Protein AF-A0A7J2TXX5-F1 (afdb_monomer)

Radius of gyration: 25.48 Å; Cα contacts (8 Å, |Δi|>4): 72; chains: 1; bounding box: 64×21×65 Å

Sequence (99 aa):
MKGDINPIIFAILAVGIVVVVIFLLSGNIGRFTTRMSIEECKQKMQTSCSSFRTTGNPVVFRDIPQTCAEDLEVSSLFKACIEGKAQQCENLCESIEIR

Mean predicted aligned error: 14.56 Å

pLDDT: mean 75.8, std 13.72, range [42.28, 90.94]

Secondary structure (DSSP, 8-state):
------HHHHHHHHHHHHHHHHHHHHHTTS-------HHHHHHHHHHHHHHHHHH--GGGGTTS-HHHHHHTT-HHHHHHHHHS-HHHHHHHHHHHHH-

Solvent-accessible surface area (backbone atoms only — not comparable to full-atom values): 5745 Å² total; per-residue (Å²): 136,84,78,80,74,52,67,67,59,55,51,53,52,52,51,52,50,52,51,51,50,51,49,52,58,56,55,68,67,62,72,81,67,71,74,71,45,73,64,56,37,50,51,53,50,51,53,27,39,54,49,24,73,75,65,67,43,50,68,54,53,66,83,53,60,66,68,48,28,50,78,68,74,39,38,69,40,48,50,38,20,68,74,57,51,59,69,34,41,51,55,38,39,54,61,60,73,77,105

Structure (mmCIF, N/CA/C/O backbone):
data_AF-A0A7J2TXX5-F1
#
_entry.id   AF-A0A7J2TXX5-F1
#
loop_
_atom_site.group_PDB
_atom_site.id
_atom_site.type_symbol
_atom_site.label_atom_id
_atom_site.label_alt_id
_atom_site.label_comp_id
_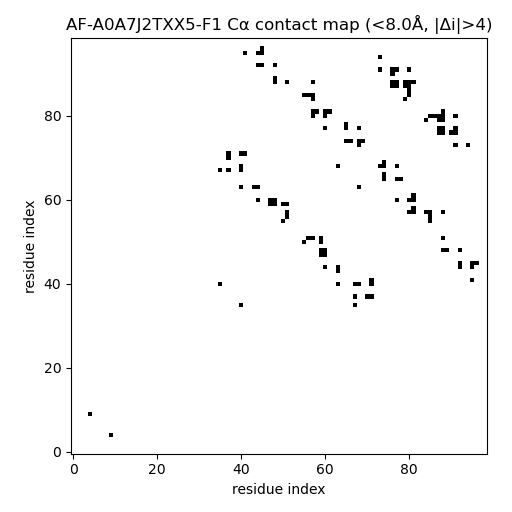atom_site.label_asym_id
_atom_site.label_entity_id
_atom_site.label_seq_id
_atom_site.pdbx_PDB_ins_code
_atom_site.Cartn_x
_atom_site.Cartn_y
_atom_site.Cartn_z
_atom_site.occupancy
_atom_site.B_iso_or_equiv
_atom_site.auth_seq_id
_atom_site.auth_comp_id
_atom_site.auth_asym_id
_atom_site.auth_atom_id
_atom_site.pdbx_PDB_model_num
ATOM 1 N N . MET A 1 1 ? 47.125 -7.659 -49.810 1.00 44.88 1 MET A N 1
ATOM 2 C CA . MET A 1 1 ? 45.685 -7.981 -49.758 1.00 44.88 1 MET A CA 1
ATOM 3 C C . MET A 1 1 ? 44.938 -6.700 -49.419 1.00 44.88 1 MET A C 1
ATOM 5 O O . MET A 1 1 ? 44.934 -6.301 -48.263 1.00 44.88 1 MET A O 1
ATOM 9 N N . LYS A 1 2 ? 44.428 -5.980 -50.426 1.00 50.38 2 LYS A N 1
ATOM 10 C CA . LYS A 1 2 ? 43.517 -4.849 -50.206 1.00 50.38 2 LYS A CA 1
ATOM 11 C C . LYS A 1 2 ? 42.139 -5.472 -50.036 1.00 50.38 2 LYS A C 1
ATOM 13 O O . LYS A 1 2 ? 41.601 -6.015 -50.989 1.00 50.38 2 LYS A O 1
ATOM 18 N N . GLY A 1 3 ? 41.669 -5.546 -48.796 1.00 54.84 3 GLY A N 1
ATOM 19 C CA . GLY A 1 3 ? 40.303 -5.961 -48.521 1.00 54.84 3 GLY A CA 1
ATOM 20 C C . GLY A 1 3 ? 39.387 -4.862 -49.029 1.00 54.84 3 GLY A C 1
ATOM 21 O O . GLY A 1 3 ? 39.277 -3.824 -48.381 1.00 54.84 3 GLY A O 1
ATOM 22 N N . ASP A 1 4 ? 38.786 -5.068 -50.197 1.00 58.47 4 ASP A N 1
ATOM 23 C CA . ASP A 1 4 ? 37.700 -4.235 -50.700 1.00 58.47 4 ASP A CA 1
ATOM 24 C C . ASP A 1 4 ? 36.479 -4.468 -49.803 1.00 58.47 4 ASP A C 1
ATOM 26 O O . ASP A 1 4 ? 35.589 -5.270 -50.092 1.00 58.47 4 ASP A O 1
ATOM 30 N N . ILE A 1 5 ? 36.476 -3.810 -48.642 1.00 58.59 5 ILE A N 1
ATOM 31 C CA . ILE A 1 5 ? 35.310 -3.745 -47.768 1.00 58.59 5 ILE A CA 1
ATOM 32 C C . ILE A 1 5 ? 34.293 -2.894 -48.518 1.00 58.59 5 ILE A C 1
ATOM 34 O O . ILE A 1 5 ? 34.346 -1.666 -48.515 1.00 58.59 5 ILE A O 1
ATOM 38 N N . ASN A 1 6 ? 33.408 -3.587 -49.229 1.00 60.72 6 ASN A N 1
ATOM 39 C CA . ASN A 1 6 ? 32.348 -2.999 -50.023 1.00 60.72 6 ASN A CA 1
ATOM 40 C C . ASN A 1 6 ? 31.551 -2.022 -49.128 1.00 60.72 6 ASN A C 1
ATOM 42 O O . ASN A 1 6 ? 31.084 -2.445 -48.065 1.00 60.72 6 ASN A O 1
ATOM 46 N N . PRO A 1 7 ? 31.398 -0.734 -49.495 1.00 63.00 7 PRO A N 1
ATOM 47 C CA . PRO A 1 7 ? 30.780 0.293 -48.642 1.00 63.00 7 PRO A CA 1
ATOM 48 C C . PRO A 1 7 ? 29.369 -0.078 -48.161 1.00 63.00 7 PRO A C 1
ATOM 50 O O . PRO A 1 7 ? 28.925 0.365 -47.104 1.00 63.00 7 PRO A O 1
ATOM 53 N N . ILE A 1 8 ? 28.694 -0.961 -48.899 1.00 65.12 8 ILE A N 1
ATOM 54 C CA . ILE A 1 8 ? 27.399 -1.549 -48.548 1.00 65.12 8 ILE A CA 1
ATOM 55 C C . ILE A 1 8 ? 27.478 -2.340 -47.230 1.00 65.12 8 ILE A C 1
ATOM 57 O O . ILE A 1 8 ? 26.592 -2.228 -46.388 1.00 65.12 8 ILE A O 1
ATOM 61 N N . ILE A 1 9 ? 28.553 -3.101 -47.012 1.00 65.25 9 ILE A N 1
ATOM 62 C CA . ILE A 1 9 ? 28.751 -3.908 -45.797 1.00 65.25 9 ILE A CA 1
ATOM 63 C C . ILE A 1 9 ? 28.934 -2.993 -44.584 1.00 65.25 9 ILE A C 1
ATOM 65 O O . ILE A 1 9 ? 28.373 -3.255 -43.521 1.00 65.25 9 ILE A O 1
ATOM 69 N N . PHE A 1 10 ? 29.661 -1.886 -44.755 1.00 66.06 10 PHE A N 1
ATOM 70 C CA . PHE A 1 10 ? 29.847 -0.893 -43.700 1.00 66.06 10 PHE A CA 1
ATOM 71 C C . PHE A 1 10 ? 28.528 -0.200 -43.335 1.00 66.06 10 PHE A C 1
ATOM 73 O O . PHE A 1 10 ? 28.235 -0.017 -42.155 1.00 66.06 10 PHE A O 1
ATOM 80 N N . ALA A 1 11 ? 27.695 0.115 -44.332 1.00 66.19 11 ALA A N 1
ATOM 81 C CA . ALA A 1 11 ? 26.372 0.689 -44.107 1.00 66.19 11 ALA A CA 1
ATOM 82 C C . ALA A 1 11 ? 25.447 -0.271 -43.336 1.00 66.19 11 ALA A C 1
ATOM 84 O O . AL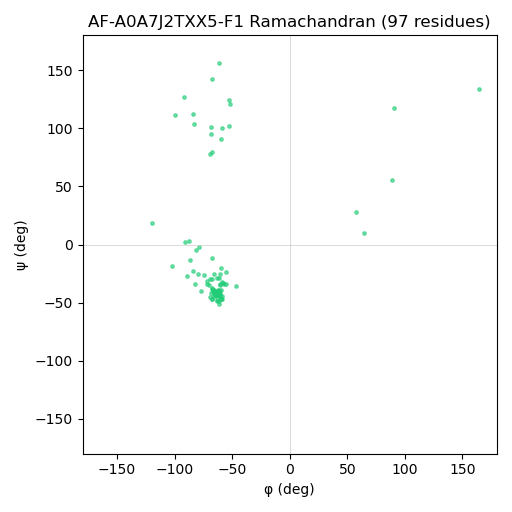A A 1 11 ? 24.782 0.151 -42.393 1.00 66.19 11 ALA A O 1
ATOM 85 N N . ILE A 1 12 ? 25.450 -1.566 -43.672 1.00 73.62 12 ILE A N 1
ATOM 86 C CA . ILE A 1 12 ? 24.648 -2.580 -42.965 1.00 73.62 12 ILE A CA 1
ATOM 87 C C . ILE A 1 12 ? 25.110 -2.726 -41.507 1.00 73.62 12 ILE A C 1
ATOM 89 O O . ILE A 1 12 ? 24.281 -2.757 -40.597 1.00 73.62 12 ILE A O 1
ATOM 93 N N . LEU A 1 13 ? 26.425 -2.758 -41.269 1.00 72.94 13 LEU A N 1
ATOM 94 C CA . LEU A 1 13 ? 27.003 -2.805 -39.921 1.00 72.94 13 LEU A CA 1
ATOM 95 C C . LEU A 1 13 ? 26.633 -1.568 -39.094 1.00 72.94 13 LEU A C 1
ATOM 97 O O . LEU A 1 13 ? 26.223 -1.703 -37.942 1.00 72.94 13 LEU A O 1
ATOM 101 N N . ALA A 1 14 ? 26.719 -0.376 -39.686 1.00 72.38 14 ALA A N 1
ATOM 102 C CA . ALA A 1 14 ? 26.357 0.872 -39.020 1.00 72.38 14 ALA A CA 1
ATOM 103 C C . ALA A 1 14 ? 24.869 0.908 -38.639 1.00 72.38 14 ALA A C 1
ATOM 105 O O . ALA A 1 14 ? 24.535 1.266 -37.510 1.00 72.38 14 ALA A O 1
ATOM 106 N N . VAL A 1 15 ? 23.976 0.471 -39.535 1.00 74.12 15 VAL A N 1
ATOM 107 C CA . VAL A 1 15 ? 22.535 0.373 -39.245 1.00 74.12 15 VAL A CA 1
ATOM 108 C C . VAL A 1 15 ? 22.271 -0.628 -38.117 1.00 74.12 15 VAL A C 1
ATOM 110 O O . VAL A 1 15 ? 21.509 -0.321 -37.203 1.00 74.12 15 VAL A O 1
ATOM 113 N N . GLY A 1 16 ? 22.945 -1.783 -38.118 1.00 71.00 16 GLY A N 1
ATOM 114 C CA . GLY A 1 16 ? 22.836 -2.769 -37.039 1.00 71.00 16 GLY A CA 1
ATOM 115 C C . GLY A 1 16 ? 23.236 -2.206 -35.671 1.00 71.00 16 GLY A C 1
ATOM 116 O O . GLY A 1 16 ? 22.512 -2.390 -34.693 1.00 71.00 16 GLY A O 1
ATOM 117 N N . ILE A 1 17 ? 24.342 -1.457 -35.604 1.00 75.19 17 ILE A N 1
ATOM 118 C CA . ILE A 1 17 ? 24.804 -0.811 -34.364 1.00 75.19 17 ILE A CA 1
ATOM 119 C C . ILE A 1 17 ? 23.790 0.234 -33.884 1.00 75.19 17 ILE A C 1
ATOM 121 O O . ILE A 1 17 ? 23.456 0.255 -32.702 1.00 75.19 17 ILE A O 1
ATOM 125 N N . VAL A 1 18 ? 23.256 1.064 -34.785 1.00 73.50 18 VAL A N 1
ATOM 126 C CA . VAL A 1 18 ? 22.254 2.085 -34.433 1.00 73.50 18 VAL A CA 1
ATOM 127 C C . VAL A 1 18 ? 20.984 1.443 -33.871 1.00 73.50 18 VAL A C 1
ATOM 129 O O . VAL A 1 18 ? 20.476 1.903 -32.850 1.00 73.50 18 VAL A O 1
ATOM 132 N N . VAL A 1 19 ? 20.503 0.349 -34.468 1.00 73.06 19 VAL A N 1
ATOM 133 C CA . VAL A 1 19 ? 19.329 -0.380 -33.963 1.00 73.06 19 VAL A CA 1
ATOM 134 C C . VAL A 1 19 ? 19.589 -0.948 -32.567 1.00 73.06 19 VAL A C 1
ATOM 136 O O . VAL A 1 19 ? 18.743 -0.790 -31.692 1.00 73.06 19 VAL A O 1
ATOM 139 N N . VAL A 1 20 ? 20.763 -1.540 -32.316 1.00 70.44 20 VAL A N 1
ATOM 140 C CA . VAL A 1 20 ? 21.132 -2.064 -30.986 1.00 70.44 20 VAL A CA 1
ATOM 141 C C . VAL A 1 20 ? 21.240 -0.945 -29.950 1.00 70.44 20 VAL A C 1
ATOM 143 O O . VAL A 1 20 ? 20.751 -1.106 -28.835 1.00 70.44 20 VAL A O 1
ATOM 146 N N . VAL A 1 21 ? 21.819 0.205 -30.304 1.00 69.50 21 VAL A N 1
ATOM 147 C CA . VAL A 1 21 ? 21.916 1.368 -29.406 1.00 69.50 21 VAL A CA 1
ATOM 148 C C . VAL A 1 21 ? 20.533 1.935 -29.087 1.00 69.50 21 VAL A C 1
ATOM 150 O O . VAL A 1 21 ? 20.253 2.208 -27.924 1.00 69.50 21 VAL A O 1
ATOM 153 N N . ILE A 1 22 ? 19.636 2.051 -30.072 1.00 69.81 22 ILE A N 1
ATOM 154 C CA . ILE A 1 22 ? 18.245 2.466 -29.836 1.00 69.81 22 ILE A CA 1
ATOM 155 C C . ILE A 1 22 ? 17.527 1.443 -28.954 1.00 69.81 22 ILE A C 1
ATOM 157 O O . ILE A 1 22 ? 16.814 1.840 -28.037 1.00 69.81 22 ILE A O 1
ATOM 161 N N . PHE A 1 23 ? 17.733 0.141 -29.167 1.00 64.56 23 PHE A N 1
ATOM 162 C CA . PHE A 1 23 ? 17.120 -0.904 -28.345 1.00 64.56 23 PHE A CA 1
ATOM 163 C C . PHE A 1 23 ? 17.659 -0.900 -26.906 1.00 64.56 23 PHE A C 1
ATOM 165 O O . PHE A 1 23 ? 16.885 -1.068 -25.969 1.00 64.56 23 PHE A O 1
ATOM 172 N N . LEU A 1 24 ? 18.956 -0.637 -26.706 1.00 60.88 24 LEU A N 1
ATOM 173 C CA . LEU A 1 24 ? 19.572 -0.474 -25.384 1.00 60.88 24 LEU A CA 1
ATOM 174 C C . LEU A 1 24 ? 19.093 0.803 -24.682 1.00 60.88 24 LEU A C 1
ATOM 176 O O . LEU A 1 24 ? 18.768 0.756 -23.499 1.00 60.88 24 LEU A O 1
ATOM 180 N N . LEU A 1 25 ? 18.982 1.925 -25.400 1.00 58.75 25 LEU A N 1
ATOM 181 C CA . LEU A 1 25 ? 18.430 3.173 -24.862 1.00 58.75 25 LEU A CA 1
ATOM 182 C C . LEU A 1 25 ? 16.937 3.032 -24.531 1.00 58.75 25 LEU A C 1
ATOM 184 O O . LEU A 1 25 ? 16.502 3.509 -23.490 1.00 58.75 25 LEU A O 1
ATOM 188 N N . SER A 1 26 ? 16.169 2.320 -25.359 1.00 57.62 26 SER A N 1
ATOM 189 C CA . SER A 1 26 ? 14.744 2.040 -25.124 1.00 57.62 26 SER A CA 1
ATOM 190 C C . SER A 1 26 ? 14.537 1.022 -23.998 1.00 57.62 26 SER A C 1
ATOM 192 O O . SER A 1 26 ? 13.595 1.143 -23.220 1.00 57.62 26 SER A O 1
ATOM 194 N N . GLY A 1 27 ? 15.442 0.047 -23.860 1.00 48.91 27 GLY A N 1
ATOM 195 C CA . GLY A 1 27 ? 15.462 -0.917 -22.759 1.00 48.91 27 GLY A CA 1
ATOM 196 C C . GLY A 1 27 ? 15.799 -0.274 -21.412 1.00 48.91 27 GLY A C 1
ATOM 197 O O . GLY A 1 27 ? 15.279 -0.709 -20.388 1.00 48.91 27 GLY A O 1
ATOM 198 N N . ASN A 1 28 ? 16.580 0.813 -21.412 1.00 51.09 28 ASN A N 1
ATOM 199 C CA . ASN A 1 28 ? 16.878 1.608 -20.216 1.00 51.09 28 ASN A CA 1
ATOM 200 C C . ASN A 1 28 ? 15.782 2.626 -19.846 1.00 51.09 28 ASN A C 1
ATOM 202 O O . ASN A 1 28 ? 15.868 3.257 -18.796 1.00 51.09 28 ASN A O 1
ATOM 206 N N . ILE A 1 29 ? 14.733 2.765 -20.664 1.00 51.69 29 ILE A N 1
ATOM 207 C CA . ILE A 1 29 ? 13.484 3.460 -20.290 1.00 51.69 29 ILE A CA 1
ATOM 208 C C . ILE A 1 29 ? 12.512 2.466 -19.607 1.00 51.69 29 ILE A C 1
ATOM 210 O O . ILE A 1 29 ? 11.404 2.808 -19.203 1.00 51.69 29 ILE A O 1
ATOM 214 N N . GLY A 1 30 ? 12.931 1.213 -19.404 1.00 45.31 30 GLY A N 1
ATOM 215 C CA . GLY A 1 30 ? 12.248 0.256 -18.548 1.00 45.31 30 GLY A CA 1
ATOM 216 C C . GLY A 1 30 ? 12.651 0.439 -17.086 1.00 45.31 30 GLY A C 1
ATOM 217 O O . GLY A 1 30 ? 13.759 0.078 -16.706 1.00 45.31 30 GLY A O 1
ATOM 218 N N . ARG A 1 31 ? 11.695 0.885 -16.261 1.00 45.81 31 ARG A N 1
ATOM 219 C CA . ARG A 1 31 ? 11.745 0.992 -14.786 1.00 45.81 31 ARG A CA 1
ATOM 220 C C . ARG A 1 31 ? 12.301 2.299 -14.216 1.00 45.81 31 ARG A C 1
ATOM 222 O O . ARG A 1 31 ? 13.039 2.287 -13.237 1.00 45.81 31 ARG A O 1
ATOM 229 N N . PHE A 1 32 ? 11.718 3.423 -14.619 1.00 42.28 32 PHE A N 1
ATOM 230 C CA . PHE A 1 32 ? 11.195 4.279 -13.552 1.00 42.28 32 PHE A CA 1
ATOM 231 C C . PHE A 1 32 ? 9.995 3.547 -12.936 1.00 42.28 32 PHE A C 1
ATOM 233 O O . PHE A 1 32 ? 8.837 3.840 -13.209 1.00 42.28 32 PHE A O 1
ATOM 240 N N . THR A 1 33 ? 10.270 2.549 -12.091 1.00 48.31 33 THR A N 1
ATOM 241 C CA . THR A 1 33 ? 9.468 2.429 -10.880 1.00 48.31 33 THR A CA 1
ATOM 242 C C . THR A 1 33 ? 9.718 3.750 -10.183 1.00 48.31 33 THR A C 1
ATOM 244 O O . THR A 1 33 ? 10.745 3.902 -9.522 1.00 48.31 33 THR A O 1
ATOM 247 N N . THR A 1 34 ? 8.882 4.754 -10.448 1.00 49.62 34 THR A N 1
ATOM 248 C CA . THR A 1 34 ? 8.827 5.939 -9.606 1.00 49.62 34 THR A CA 1
ATOM 249 C C . THR A 1 34 ? 8.631 5.360 -8.220 1.00 49.62 34 THR A C 1
ATOM 251 O O . THR A 1 34 ? 7.577 4.791 -7.936 1.00 49.62 34 THR A O 1
ATOM 254 N N . ARG A 1 35 ? 9.709 5.310 -7.429 1.00 53.47 35 ARG A N 1
ATOM 255 C CA . ARG A 1 35 ? 9.634 4.931 -6.027 1.00 53.47 35 ARG A CA 1
ATOM 256 C C . ARG A 1 35 ? 8.688 5.969 -5.460 1.00 53.47 35 ARG A C 1
ATOM 258 O O . ARG A 1 35 ? 9.093 7.117 -5.310 1.00 53.47 35 ARG A O 1
ATOM 265 N N . MET A 1 36 ? 7.427 5.581 -5.292 1.00 64.56 36 MET A N 1
ATOM 266 C CA . MET A 1 36 ? 6.452 6.387 -4.583 1.00 64.56 36 MET A CA 1
ATOM 267 C C . MET A 1 36 ? 7.122 6.716 -3.260 1.00 64.56 36 MET A C 1
ATOM 269 O O . MET A 1 36 ? 7.604 5.804 -2.581 1.00 64.56 36 MET A O 1
ATOM 273 N N . SER A 1 37 ? 7.289 8.001 -2.967 1.00 77.50 37 SER A N 1
ATOM 274 C CA . SER A 1 37 ? 7.956 8.373 -1.727 1.00 77.50 37 SER A CA 1
ATOM 275 C C . SER A 1 37 ? 7.135 7.837 -0.552 1.00 77.50 37 SER A C 1
ATOM 277 O O . SER A 1 37 ? 5.926 7.615 -0.665 1.00 77.50 37 SER A O 1
ATOM 279 N N . ILE A 1 38 ? 7.778 7.627 0.597 1.00 79.94 38 ILE A N 1
ATOM 280 C CA . ILE A 1 38 ? 7.071 7.191 1.811 1.00 79.94 38 ILE A CA 1
ATOM 281 C C . ILE A 1 38 ? 5.934 8.177 2.144 1.00 79.94 38 ILE A C 1
ATOM 283 O O . ILE A 1 38 ? 4.863 7.765 2.583 1.00 79.94 38 ILE A O 1
ATOM 287 N N . GLU A 1 39 ? 6.127 9.468 1.856 1.00 81.88 39 GLU A N 1
ATOM 288 C CA . GLU A 1 39 ? 5.107 10.507 2.025 1.00 81.88 39 GLU A CA 1
ATOM 289 C C . GLU A 1 39 ? 3.928 10.353 1.056 1.00 81.88 39 GLU A C 1
ATOM 291 O O . GLU A 1 39 ? 2.779 10.385 1.492 1.00 81.88 39 GLU A O 1
ATOM 296 N N . GLU A 1 40 ? 4.180 10.123 -0.237 1.00 83.31 40 GLU A N 1
ATOM 297 C CA . GLU A 1 40 ? 3.118 9.874 -1.225 1.00 83.31 40 GLU A CA 1
ATOM 298 C C . GLU A 1 40 ? 2.333 8.602 -0.891 1.00 83.31 40 GLU A C 1
ATOM 300 O O . GLU A 1 40 ? 1.107 8.559 -1.002 1.00 83.31 40 GLU A O 1
ATOM 305 N N . CYS A 1 41 ? 3.043 7.572 -0.439 1.00 85.81 41 CYS A N 1
ATOM 306 C CA . CYS A 1 41 ? 2.470 6.322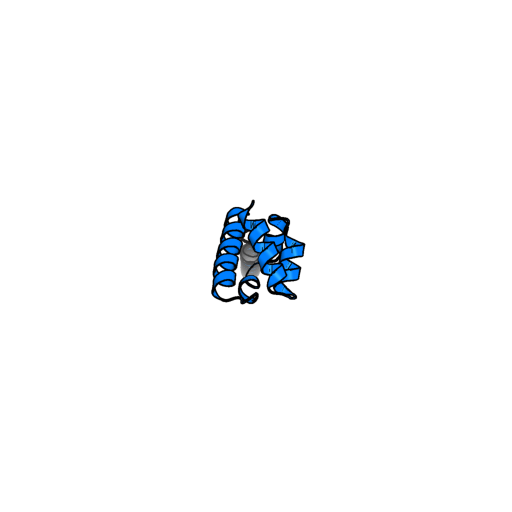 0.024 1.00 85.81 41 CYS A CA 1
ATOM 307 C C . CYS A 1 41 ? 1.559 6.548 1.243 1.00 85.81 41 CYS A C 1
ATOM 309 O O . CYS A 1 41 ? 0.395 6.139 1.225 1.00 85.81 41 CYS A O 1
ATOM 311 N N . LYS A 1 42 ? 2.033 7.288 2.255 1.00 85.31 42 LYS A N 1
ATOM 312 C CA . LYS A 1 42 ? 1.238 7.677 3.429 1.00 85.31 42 LYS A CA 1
ATOM 313 C C . LYS A 1 42 ? -0.002 8.470 3.021 1.00 85.31 42 LYS A C 1
ATOM 315 O O . LYS A 1 42 ? -1.103 8.139 3.454 1.00 85.31 42 LYS A O 1
ATOM 320 N N . GLN A 1 43 ? 0.146 9.457 2.141 1.00 88.12 43 GLN A N 1
ATOM 321 C CA . GLN A 1 43 ? -0.961 10.289 1.670 1.00 88.12 43 GLN A CA 1
ATOM 322 C C . GLN A 1 43 ? -2.007 9.471 0.897 1.00 88.12 43 GLN A C 1
ATOM 324 O O . GLN A 1 43 ? -3.214 9.636 1.101 1.00 88.12 43 GLN A O 1
ATOM 329 N N . LYS A 1 44 ? -1.566 8.543 0.040 1.00 88.12 44 LYS A N 1
ATOM 330 C CA . LYS A 1 44 ? -2.457 7.641 -0.699 1.00 88.12 44 LYS A CA 1
ATOM 331 C C . LYS A 1 44 ? -3.192 6.683 0.241 1.00 88.12 44 LYS A C 1
ATOM 333 O O . LYS A 1 44 ? -4.393 6.454 0.068 1.00 88.12 44 LYS A O 1
ATOM 338 N N . MET A 1 45 ? -2.509 6.181 1.269 1.00 88.06 45 MET A N 1
ATOM 339 C CA . MET A 1 45 ? -3.114 5.336 2.297 1.00 88.06 45 MET A CA 1
ATOM 340 C C . MET A 1 45 ? -4.146 6.106 3.130 1.00 88.06 45 MET A C 1
ATOM 342 O O . MET A 1 45 ? -5.265 5.631 3.295 1.00 88.06 45 MET A O 1
ATOM 346 N N . GLN A 1 46 ? -3.832 7.334 3.553 1.00 88.88 46 GLN A N 1
ATOM 347 C CA . GLN A 1 46 ? -4.761 8.225 4.260 1.00 88.88 46 GLN A CA 1
ATOM 348 C C . GLN A 1 46 ? -5.996 8.571 3.417 1.00 88.88 46 GLN A C 1
ATOM 350 O O . GLN A 1 46 ? -7.122 8.543 3.912 1.00 88.88 46 GLN A O 1
ATOM 355 N N . THR A 1 47 ? -5.810 8.835 2.123 1.00 90.94 47 THR A N 1
ATOM 356 C CA . THR A 1 47 ? -6.917 9.100 1.187 1.00 90.94 47 THR A CA 1
ATOM 357 C C . THR A 1 47 ? -7.842 7.886 1.063 1.00 90.94 47 THR A C 1
ATOM 359 O O . THR A 1 47 ? -9.071 8.014 1.085 1.00 90.94 47 THR A O 1
ATOM 362 N N . SER A 1 48 ? -7.254 6.692 0.991 1.00 90.19 48 SER A N 1
ATOM 363 C CA . SER A 1 48 ? -7.998 5.430 0.939 1.00 90.19 48 SER A CA 1
ATOM 364 C C . SER A 1 48 ? -8.726 5.164 2.257 1.00 90.19 48 SER A C 1
ATOM 366 O O . SER A 1 48 ? -9.886 4.770 2.242 1.00 90.19 48 SER A O 1
ATOM 368 N N . CYS A 1 49 ? -8.115 5.495 3.396 1.00 89.56 49 CYS A N 1
ATOM 369 C CA . CYS A 1 49 ? -8.745 5.446 4.714 1.00 89.56 49 CYS A CA 1
ATOM 370 C C . CYS A 1 49 ? -9.940 6.386 4.859 1.00 89.56 49 CYS A C 1
ATOM 372 O O . CYS A 1 49 ? -10.988 5.977 5.360 1.00 89.56 49 CYS A O 1
ATOM 374 N N . SER A 1 50 ? -9.823 7.623 4.376 1.00 90.88 50 SER A N 1
ATOM 375 C CA . SER A 1 50 ? -10.943 8.567 4.334 1.00 90.88 50 SER A CA 1
ATOM 376 C C . SER A 1 50 ? -12.097 8.011 3.490 1.00 90.88 50 SER A C 1
ATOM 378 O O . SER A 1 50 ? -13.235 7.942 3.953 1.00 90.88 50 SER A O 1
ATOM 380 N N . SER A 1 51 ? -11.782 7.493 2.298 1.00 90.19 51 SER A N 1
ATOM 381 C CA . SER A 1 51 ? -12.768 6.875 1.402 1.00 90.19 51 SER A CA 1
ATOM 382 C C . SER A 1 51 ? -13.417 5.631 2.015 1.00 90.19 51 SER A C 1
ATOM 384 O O . SER A 1 51 ? -14.628 5.436 1.897 1.00 90.19 51 SER A O 1
ATOM 386 N N . PHE A 1 52 ? -12.637 4.797 2.706 1.00 90.06 52 PHE A N 1
ATOM 387 C CA . PHE A 1 52 ? -13.126 3.626 3.423 1.00 90.06 52 PHE A CA 1
ATOM 388 C C . PHE A 1 52 ? -14.075 4.015 4.559 1.00 90.06 52 PHE A C 1
ATOM 390 O O . PHE A 1 52 ? -15.133 3.413 4.676 1.00 90.06 52 PHE A O 1
ATOM 397 N N . ARG A 1 53 ? -13.775 5.058 5.344 1.00 86.56 53 ARG A N 1
ATOM 398 C CA . ARG A 1 53 ? -14.687 5.544 6.397 1.00 86.56 53 ARG A CA 1
ATOM 399 C C . ARG A 1 53 ? -16.030 6.013 5.845 1.00 86.56 53 ARG A C 1
ATOM 401 O O . ARG A 1 53 ? -17.052 5.830 6.495 1.00 86.56 53 ARG A O 1
ATOM 408 N N . THR A 1 54 ? -16.044 6.609 4.653 1.00 87.88 54 THR A N 1
ATOM 409 C CA . THR A 1 54 ? -17.288 7.057 4.012 1.00 87.88 54 THR A CA 1
ATOM 410 C C . THR A 1 54 ? -18.074 5.908 3.383 1.00 87.88 54 THR A C 1
ATOM 412 O O . THR A 1 54 ? -19.299 5.893 3.447 1.00 87.88 54 THR A O 1
ATOM 415 N N . THR A 1 55 ? -17.389 4.958 2.744 1.00 87.44 55 THR A N 1
ATOM 416 C CA . THR A 1 55 ? -18.031 3.922 1.911 1.00 87.44 55 THR A CA 1
ATOM 417 C C . THR A 1 55 ? -18.153 2.559 2.589 1.00 87.44 55 THR A C 1
ATOM 419 O O . THR A 1 55 ? -18.915 1.715 2.126 1.00 87.44 55 THR A O 1
ATOM 422 N N . GLY A 1 56 ? -17.374 2.306 3.640 1.00 84.69 56 GLY A N 1
ATOM 423 C CA . GLY A 1 56 ? -17.200 0.997 4.270 1.00 84.69 56 GLY A CA 1
ATOM 424 C C . GLY A 1 56 ? -16.549 -0.056 3.366 1.00 84.69 56 GLY A C 1
ATOM 425 O O . GLY A 1 56 ? -16.555 -1.239 3.706 1.00 84.69 56 GLY A O 1
ATOM 426 N N . ASN A 1 57 ? -16.029 0.331 2.195 1.00 86.00 57 ASN A N 1
ATOM 427 C CA . ASN A 1 57 ? -15.605 -0.616 1.171 1.00 86.00 57 ASN A CA 1
ATOM 428 C C . ASN A 1 57 ? -14.081 -0.840 1.194 1.00 86.00 57 ASN A C 1
ATOM 430 O O . ASN A 1 57 ? -13.339 0.059 0.800 1.00 86.00 57 ASN A O 1
ATOM 434 N N . PRO A 1 58 ? -13.583 -2.033 1.576 1.00 83.06 58 PRO A N 1
ATOM 435 C CA . PRO A 1 58 ? -12.146 -2.321 1.638 1.00 83.06 58 PRO A CA 1
ATOM 436 C C . PRO A 1 58 ? -11.463 -2.351 0.259 1.00 83.06 58 PRO A C 1
ATOM 438 O O . PRO A 1 58 ? -10.237 -2.340 0.170 1.00 83.06 58 PRO A O 1
ATOM 441 N N . VAL A 1 59 ? -12.231 -2.353 -0.838 1.00 87.69 59 VAL A N 1
ATOM 442 C CA . VAL A 1 59 ? -11.691 -2.316 -2.207 1.00 87.69 59 VAL A CA 1
ATOM 443 C C . VAL A 1 59 ? -10.866 -1.055 -2.469 1.00 87.69 59 VAL A C 1
ATOM 445 O O . VAL A 1 59 ? -9.944 -1.119 -3.276 1.00 87.69 59 VAL A O 1
ATOM 448 N N . VAL A 1 60 ? -11.108 0.048 -1.750 1.00 88.44 60 VAL A N 1
ATOM 449 C CA . VAL A 1 60 ? -10.336 1.297 -1.904 1.00 88.44 60 VAL A CA 1
ATOM 450 C C . VAL A 1 60 ? -8.838 1.130 -1.620 1.00 88.44 60 VAL A C 1
ATOM 452 O O . VAL A 1 60 ? -8.035 1.926 -2.091 1.00 88.44 60 VAL A O 1
ATOM 455 N N . PHE A 1 61 ? -8.441 0.080 -0.892 1.00 87.06 61 PHE A N 1
ATOM 456 C CA . PHE A 1 61 ? -7.036 -0.222 -0.610 1.00 87.06 61 PHE A CA 1
ATOM 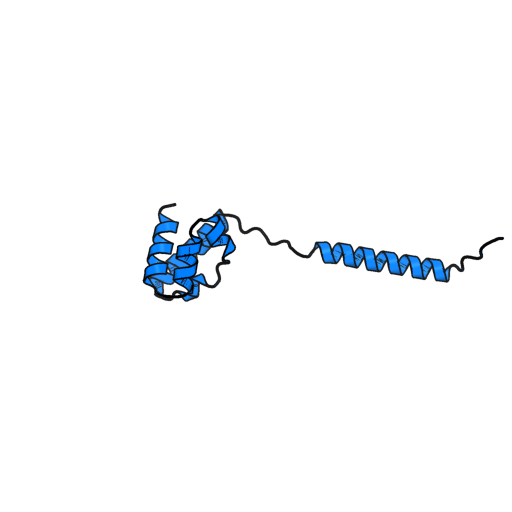457 C C . PHE A 1 61 ? -6.361 -1.068 -1.692 1.00 87.06 61 PHE A C 1
ATOM 459 O O . PHE A 1 61 ? -5.137 -1.156 -1.708 1.00 87.06 61 PHE A O 1
ATOM 466 N N . ARG A 1 62 ? -7.112 -1.675 -2.622 1.00 83.88 62 ARG A N 1
ATOM 467 C CA . ARG A 1 62 ? -6.528 -2.522 -3.680 1.00 83.88 62 ARG A CA 1
ATOM 468 C C . ARG A 1 62 ? -5.649 -1.748 -4.659 1.00 83.88 62 ARG A C 1
ATOM 470 O O . ARG A 1 62 ? -4.746 -2.338 -5.242 1.00 83.88 62 ARG A O 1
ATOM 477 N N . ASP A 1 63 ? -5.892 -0.450 -4.816 1.00 83.19 63 ASP A N 1
ATOM 478 C CA . ASP A 1 63 ? -5.105 0.427 -5.691 1.00 83.19 63 ASP A CA 1
ATOM 479 C C . ASP A 1 63 ? -3.767 0.869 -5.065 1.00 83.19 63 ASP A C 1
ATOM 481 O O . ASP A 1 63 ? -2.980 1.600 -5.686 1.00 83.19 63 ASP A O 1
ATOM 485 N N . ILE A 1 64 ? -3.495 0.458 -3.823 1.00 85.75 64 ILE A N 1
ATOM 486 C CA . ILE A 1 64 ? -2.231 0.717 -3.140 1.00 85.75 64 ILE A CA 1
ATOM 487 C C . ILE A 1 64 ? -1.277 -0.463 -3.389 1.00 85.75 64 ILE A C 1
ATOM 489 O O . ILE A 1 64 ? -1.634 -1.614 -3.135 1.00 85.75 64 ILE A O 1
ATOM 493 N N . PRO A 1 65 ? -0.051 -0.213 -3.881 1.00 84.19 65 PRO A N 1
ATOM 494 C CA . PRO A 1 65 ? 0.927 -1.275 -4.072 1.00 84.19 65 PRO A CA 1
ATOM 495 C C . PRO A 1 65 ? 1.393 -1.838 -2.725 1.00 84.19 65 PRO A C 1
ATOM 497 O O . PRO A 1 65 ? 1.635 -1.093 -1.780 1.00 84.19 65 PRO A O 1
ATOM 500 N N . GLN A 1 66 ? 1.606 -3.151 -2.647 1.00 82.44 66 GLN A N 1
ATOM 501 C CA . GLN A 1 66 ? 2.057 -3.802 -1.411 1.00 82.44 66 GLN A CA 1
ATOM 502 C C . GLN A 1 66 ? 3.404 -3.253 -0.906 1.00 82.44 66 GLN A C 1
ATOM 504 O O . GLN A 1 66 ? 3.602 -3.139 0.299 1.00 82.44 66 GLN A O 1
ATOM 509 N N . THR A 1 67 ? 4.290 -2.833 -1.814 1.00 83.19 67 THR A N 1
ATOM 510 C CA . THR A 1 67 ? 5.574 -2.202 -1.467 1.00 83.19 67 THR A CA 1
ATOM 511 C C . THR A 1 67 ? 5.394 -0.939 -0.622 1.00 83.19 67 THR A C 1
ATOM 513 O O . THR A 1 67 ? 6.191 -0.686 0.266 1.00 83.19 67 THR A O 1
ATOM 51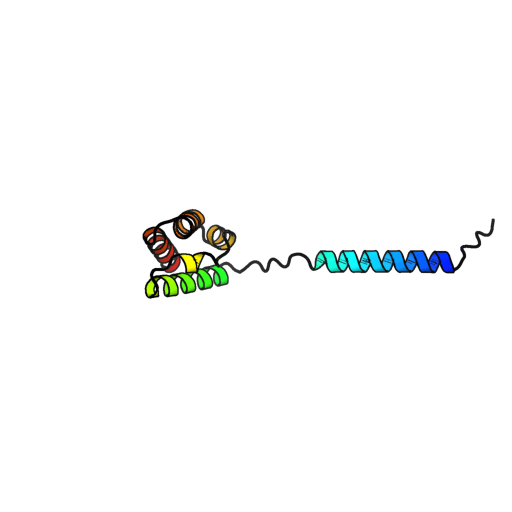6 N N . CYS A 1 68 ? 4.310 -0.185 -0.831 1.00 83.38 68 CYS A N 1
ATOM 517 C CA . CYS A 1 68 ? 3.976 0.983 -0.013 1.00 83.38 68 CYS A CA 1
ATOM 518 C C . CYS A 1 68 ? 3.612 0.570 1.427 1.00 83.38 68 CYS A C 1
ATOM 520 O O . CYS A 1 68 ? 4.058 1.182 2.395 1.00 83.38 68 CYS A O 1
ATOM 522 N N . ALA A 1 69 ? 2.873 -0.527 1.598 1.00 83.75 69 ALA A N 1
ATOM 523 C CA . ALA A 1 69 ? 2.585 -1.052 2.928 1.00 83.75 69 ALA A CA 1
ATOM 524 C C . ALA A 1 69 ? 3.829 -1.639 3.624 1.00 83.75 69 ALA A C 1
ATOM 526 O O . ALA A 1 69 ? 3.911 -1.607 4.851 1.00 83.75 69 ALA A O 1
ATOM 527 N N . GLU A 1 70 ? 4.790 -2.167 2.863 1.00 85.31 70 GLU A N 1
ATOM 528 C CA . GLU A 1 70 ? 6.090 -2.621 3.375 1.00 85.31 70 GLU A CA 1
ATOM 529 C C . GLU A 1 70 ? 6.958 -1.444 3.839 1.00 85.31 70 GLU A C 1
ATOM 531 O O . GLU A 1 70 ? 7.469 -1.486 4.956 1.00 85.31 70 GLU A O 1
ATOM 536 N N . ASP A 1 71 ? 7.036 -0.369 3.050 1.00 83.44 71 ASP A N 1
ATOM 537 C CA . ASP A 1 71 ? 7.778 0.852 3.396 1.00 83.44 71 ASP A CA 1
ATOM 538 C C . ASP A 1 71 ? 7.210 1.560 4.644 1.00 83.44 71 ASP A C 1
ATOM 540 O O . ASP A 1 71 ? 7.946 2.209 5.388 1.00 83.44 71 ASP A O 1
ATOM 544 N N . LEU A 1 72 ? 5.904 1.418 4.899 1.00 82.50 72 LEU A N 1
ATOM 545 C CA . LEU A 1 72 ? 5.220 1.939 6.090 1.00 82.50 72 LEU A CA 1
ATOM 546 C C . LEU A 1 72 ? 5.179 0.953 7.271 1.00 82.50 72 LEU A C 1
ATOM 548 O O . LEU A 1 72 ? 4.588 1.273 8.301 1.00 82.50 72 LEU A O 1
ATOM 552 N N . GLU A 1 73 ? 5.790 -0.228 7.137 1.00 85.81 73 GLU A N 1
ATOM 553 C CA . GLU A 1 73 ? 5.809 -1.295 8.152 1.00 85.81 73 GLU A CA 1
ATOM 554 C C . GLU A 1 73 ? 4.412 -1.794 8.580 1.00 85.81 73 GLU A C 1
ATOM 556 O O . GLU A 1 73 ? 4.222 -2.296 9.687 1.00 85.81 73 GLU A O 1
ATOM 561 N N . VAL A 1 74 ? 3.418 -1.693 7.695 1.00 85.94 74 VAL A N 1
ATOM 562 C CA . VAL A 1 74 ? 2.026 -2.122 7.938 1.00 85.94 74 VAL A CA 1
ATOM 563 C C . VAL A 1 74 ? 1.568 -3.207 6.959 1.00 85.94 74 VAL A C 1
ATOM 565 O O . VAL A 1 74 ? 0.370 -3.436 6.794 1.00 85.94 74 VAL A O 1
ATOM 568 N N . SER A 1 75 ? 2.502 -3.900 6.299 1.00 86.44 75 SER A N 1
ATOM 569 C CA . SER A 1 75 ? 2.194 -4.878 5.242 1.00 86.44 75 SER A CA 1
ATOM 570 C C . SER A 1 75 ? 1.263 -6.004 5.702 1.00 86.44 7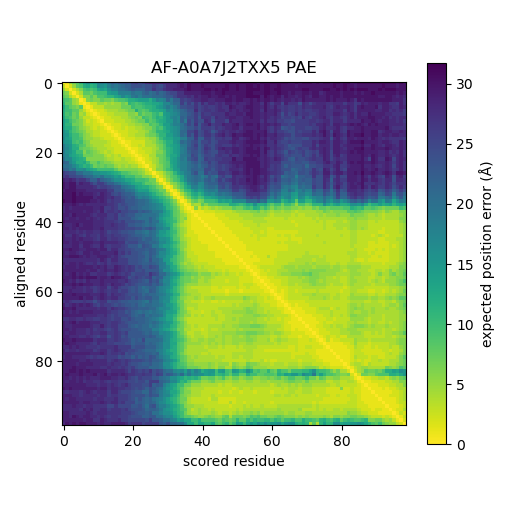5 SER A C 1
ATOM 572 O O . SER A 1 75 ? 0.410 -6.444 4.934 1.00 86.44 75 SER A O 1
ATOM 574 N N . SER A 1 76 ? 1.360 -6.426 6.965 1.00 85.81 76 SER A N 1
ATOM 575 C CA . SER A 1 76 ? 0.492 -7.445 7.562 1.00 85.81 76 SER A CA 1
ATOM 576 C C . SER A 1 76 ? -0.956 -6.966 7.712 1.00 85.81 76 SER A C 1
ATOM 578 O O . SER A 1 76 ? -1.876 -7.672 7.299 1.00 85.81 76 SER A O 1
ATOM 580 N N . LEU A 1 77 ? -1.159 -5.753 8.238 1.00 86.44 77 LEU A N 1
ATOM 581 C CA . LEU A 1 77 ? -2.474 -5.112 8.364 1.00 86.44 77 LEU A CA 1
ATOM 582 C C . LEU A 1 77 ? -3.070 -4.801 6.989 1.00 86.44 77 LEU A C 1
ATOM 584 O O . LEU A 1 77 ? -4.254 -5.031 6.756 1.00 86.44 77 LEU A O 1
ATOM 588 N N . PHE A 1 78 ? -2.237 -4.337 6.056 1.00 88.94 78 PHE A N 1
ATOM 589 C CA . PHE A 1 78 ? -2.642 -4.042 4.688 1.00 88.94 78 PHE A CA 1
ATOM 590 C C . PHE A 1 78 ? -3.121 -5.298 3.967 1.00 88.94 78 PHE A C 1
ATOM 592 O O . PHE A 1 78 ? -4.216 -5.312 3.408 1.00 88.94 78 PHE A O 1
ATOM 599 N N . LYS A 1 79 ? -2.342 -6.381 4.050 1.00 88.00 79 LYS A N 1
ATOM 600 C CA . LYS 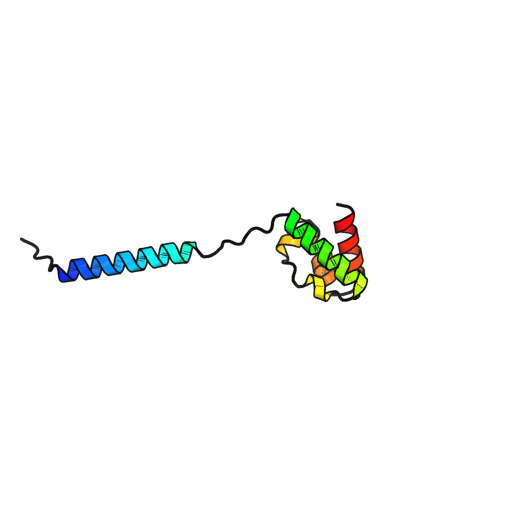A 1 79 ? -2.700 -7.675 3.475 1.00 88.00 79 LYS A CA 1
ATOM 601 C C . LYS A 1 79 ? -3.993 -8.223 4.087 1.00 88.00 79 LYS A C 1
ATOM 603 O O . LYS A 1 79 ? -4.886 -8.630 3.352 1.00 88.00 79 LYS A O 1
ATOM 608 N N . ALA A 1 80 ? -4.141 -8.145 5.410 1.00 87.00 80 ALA A N 1
ATOM 609 C CA . ALA A 1 80 ? -5.371 -8.547 6.089 1.00 87.00 80 ALA A CA 1
ATOM 610 C C . ALA A 1 80 ? -6.586 -7.705 5.652 1.00 87.00 80 ALA A C 1
ATOM 612 O O . ALA A 1 80 ? -7.666 -8.250 5.440 1.00 87.00 80 ALA A O 1
ATOM 613 N N . CY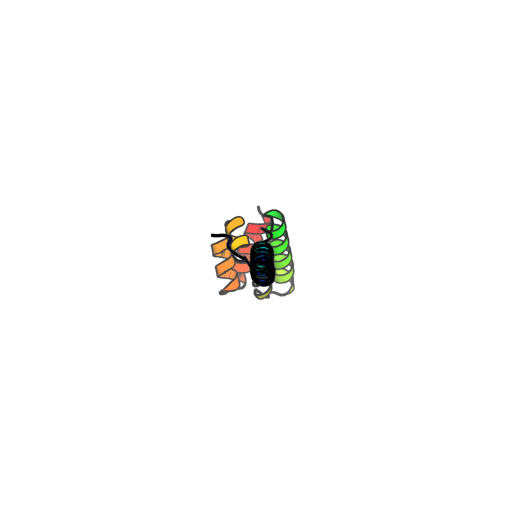S A 1 81 ? -6.410 -6.397 5.450 1.00 86.75 81 CYS A N 1
ATOM 614 C CA . CYS A 1 81 ? -7.454 -5.501 4.953 1.00 86.75 81 CYS A CA 1
ATOM 615 C C . CYS A 1 81 ? -7.927 -5.871 3.532 1.00 86.75 81 CYS A C 1
ATOM 617 O O . CYS A 1 81 ? -9.133 -5.986 3.299 1.00 86.75 81 CYS A O 1
ATOM 619 N N . ILE A 1 82 ? -7.005 -6.113 2.590 1.00 85.06 82 ILE A N 1
ATOM 620 C CA . ILE A 1 82 ? -7.356 -6.471 1.201 1.00 85.06 82 ILE A CA 1
ATOM 621 C C . ILE A 1 82 ? -7.866 -7.916 1.052 1.00 85.06 82 ILE A C 1
ATOM 623 O O . ILE A 1 82 ? -8.621 -8.195 0.115 1.00 85.06 82 ILE A O 1
ATOM 627 N N . GLU A 1 83 ? -7.460 -8.830 1.944 1.00 84.69 83 GLU A N 1
ATOM 628 C CA . GLU A 1 83 ? -7.853 -10.247 1.930 1.00 84.69 83 GLU A CA 1
ATOM 629 C C . GLU A 1 83 ? -9.141 -10.525 2.715 1.00 84.69 83 GLU A C 1
ATOM 631 O O . GLU A 1 83 ? -9.864 -11.463 2.375 1.00 84.69 83 GLU A O 1
ATOM 636 N N . GLY A 1 84 ? -9.487 -9.723 3.729 1.00 65.00 84 GLY A N 1
ATOM 637 C CA . GLY A 1 84 ? -10.759 -9.912 4.413 1.00 65.00 84 GLY A CA 1
ATOM 638 C C . GLY A 1 84 ? -10.927 -9.232 5.769 1.00 65.00 84 GLY A C 1
ATOM 639 O O . GLY A 1 84 ? -10.160 -9.443 6.705 1.00 65.00 84 GLY A O 1
ATOM 640 N N . LYS A 1 85 ? -12.106 -8.600 5.881 1.00 66.12 85 LYS A N 1
ATOM 641 C CA . LYS A 1 85 ? -12.753 -7.919 7.021 1.00 66.12 85 LYS A CA 1
ATOM 642 C C . LYS A 1 85 ? -12.434 -6.424 7.118 1.00 66.12 85 LYS A C 1
ATOM 644 O O . LYS A 1 85 ? -11.311 -6.025 7.394 1.00 66.12 85 LYS A O 1
ATOM 649 N N . ALA A 1 86 ? -13.495 -5.618 7.001 1.00 72.94 86 ALA A N 1
ATOM 650 C CA . ALA A 1 86 ? -13.513 -4.163 7.189 1.00 72.94 86 ALA A CA 1
ATOM 651 C C . ALA A 1 86 ? -12.781 -3.709 8.470 1.00 72.94 86 ALA A C 1
ATOM 653 O O . ALA A 1 86 ? -12.056 -2.725 8.455 1.00 72.94 86 ALA A O 1
ATOM 654 N N . GLN A 1 87 ? -12.873 -4.497 9.540 1.00 83.38 87 GLN A N 1
ATOM 655 C CA . GLN A 1 87 ? -12.199 -4.250 10.818 1.00 83.38 87 GLN A CA 1
ATOM 656 C C . GLN A 1 87 ? -10.663 -4.208 10.716 1.00 83.38 87 GLN A C 1
ATOM 658 O O . GLN A 1 87 ? -10.011 -3.446 11.419 1.00 83.38 87 GLN A O 1
ATOM 663 N N . GLN A 1 88 ? -10.063 -5.001 9.821 1.00 86.69 88 GLN A N 1
ATOM 664 C CA . GLN A 1 88 ? -8.616 -4.953 9.583 1.00 86.69 88 GLN A CA 1
ATOM 665 C C . GLN A 1 88 ? -8.214 -3.674 8.844 1.00 86.69 88 GLN A C 1
ATOM 667 O O . GLN A 1 88 ? -7.137 -3.136 9.084 1.00 86.69 88 GLN A O 1
ATOM 672 N N . CYS A 1 89 ? -9.098 -3.155 7.988 1.00 86.38 89 CYS A N 1
ATOM 673 C CA . CYS A 1 89 ? -8.908 -1.864 7.336 1.00 86.38 89 CYS A CA 1
ATOM 674 C C . CYS A 1 89 ? -9.047 -0.695 8.318 1.00 86.38 89 CYS A C 1
ATOM 676 O O . CYS A 1 89 ? -8.307 0.273 8.196 1.00 86.38 89 CYS A O 1
ATOM 678 N N . GLU A 1 90 ? -9.927 -0.791 9.320 1.00 88.00 90 GLU A N 1
ATOM 679 C CA . GLU A 1 90 ? -9.994 0.194 10.411 1.00 88.00 90 GLU A CA 1
ATOM 680 C C . GLU A 1 90 ? -8.677 0.239 11.194 1.00 88.00 90 GLU A C 1
ATOM 682 O O . GLU A 1 90 ? -8.069 1.303 11.294 1.00 88.00 90 GLU A O 1
ATOM 687 N N . ASN A 1 91 ? -8.176 -0.920 11.637 1.00 88.50 91 ASN A N 1
ATOM 688 C CA . ASN A 1 91 ? -6.897 -1.021 12.351 1.00 88.50 91 ASN A CA 1
ATOM 689 C C . ASN A 1 91 ? -5.711 -0.513 11.510 1.00 88.50 91 ASN A C 1
ATOM 691 O O . ASN A 1 91 ? -4.803 0.138 12.029 1.00 88.50 91 ASN A O 1
ATOM 695 N N . LEU A 1 92 ? -5.711 -0.799 10.202 1.00 87.88 92 LEU A N 1
ATOM 696 C CA . LEU A 1 92 ? -4.727 -0.262 9.260 1.00 87.88 92 LEU A CA 1
ATOM 697 C C . LEU A 1 92 ? -4.769 1.271 9.239 1.00 87.88 92 LEU A C 1
ATOM 699 O O . LEU A 1 92 ? -3.722 1.912 9.302 1.00 87.88 92 LEU A O 1
ATOM 703 N N . CYS A 1 93 ? -5.963 1.856 9.159 1.00 88.19 93 CYS A N 1
ATOM 704 C CA . CYS A 1 93 ? -6.131 3.302 9.108 1.00 88.19 93 CYS A CA 1
ATOM 705 C C . CYS A 1 93 ? -5.703 3.998 10.390 1.00 88.19 93 CYS A C 1
ATOM 707 O O . CYS A 1 93 ? -4.997 5.002 10.321 1.00 88.19 93 CYS A O 1
ATOM 709 N N . GLU A 1 94 ? -6.047 3.439 11.546 1.00 88.94 94 GLU A N 1
ATOM 710 C CA . GLU A 1 94 ? -5.580 3.960 12.830 1.00 88.94 94 GLU A CA 1
ATOM 711 C C . GLU A 1 94 ? -4.048 3.918 12.927 1.00 88.94 94 GLU A C 1
ATOM 713 O O . GLU A 1 94 ? -3.422 4.913 13.290 1.00 88.94 94 GLU A O 1
ATOM 718 N N . SER A 1 95 ? -3.412 2.819 12.504 1.00 85.75 95 SER A N 1
ATOM 719 C CA . SER A 1 95 ? -1.945 2.713 12.490 1.00 85.75 95 SER A CA 1
ATOM 720 C C . SER A 1 95 ? -1.267 3.746 11.578 1.00 85.75 95 SER A C 1
ATOM 722 O O . SER A 1 95 ? -0.117 4.111 11.825 1.00 85.75 95 SER A O 1
ATOM 724 N N . ILE A 1 96 ? -1.944 4.191 10.516 1.00 84.19 96 ILE A N 1
ATOM 725 C CA . ILE A 1 96 ? -1.435 5.175 9.548 1.00 84.19 96 ILE A CA 1
ATOM 726 C C . ILE A 1 96 ? -1.613 6.612 10.052 1.00 84.19 96 ILE A C 1
ATOM 728 O O . ILE A 1 96 ? -0.792 7.471 9.738 1.00 84.19 96 ILE A O 1
ATOM 732 N N . GLU A 1 97 ? -2.684 6.888 10.800 1.00 77.31 97 GLU A N 1
ATOM 733 C CA . GLU A 1 97 ? -2.993 8.218 11.342 1.00 77.31 97 GLU A CA 1
ATOM 734 C C . GLU A 1 97 ? -2.190 8.566 12.603 1.00 77.31 97 GLU A C 1
ATOM 736 O O . GLU A 1 97 ? -1.988 9.745 12.885 1.00 77.31 97 GLU A O 1
ATOM 741 N N . ILE A 1 98 ? -1.734 7.559 13.356 1.00 66.31 98 ILE A N 1
ATOM 742 C CA . ILE A 1 98 ? -0.942 7.741 14.585 1.00 66.31 98 ILE A CA 1
ATOM 743 C C . ILE A 1 98 ? 0.564 7.922 14.283 1.00 66.31 98 ILE A C 1
ATOM 745 O O . ILE A 1 98 ? 1.288 8.496 15.099 1.00 66.31 98 ILE A O 1
ATOM 749 N N . ARG A 1 99 ? 1.043 7.451 13.122 1.00 57.31 99 ARG A N 1
ATOM 750 C CA . ARG A 1 99 ? 2.401 7.714 12.597 1.00 57.31 99 ARG A CA 1
ATOM 751 C C . ARG A 1 99 ? 2.455 9.038 11.842 1.00 57.31 99 ARG A C 1
ATOM 753 O O . ARG A 1 99 ? 3.570 9.542 11.586 1.00 57.31 99 ARG A O 1
#

Foldseek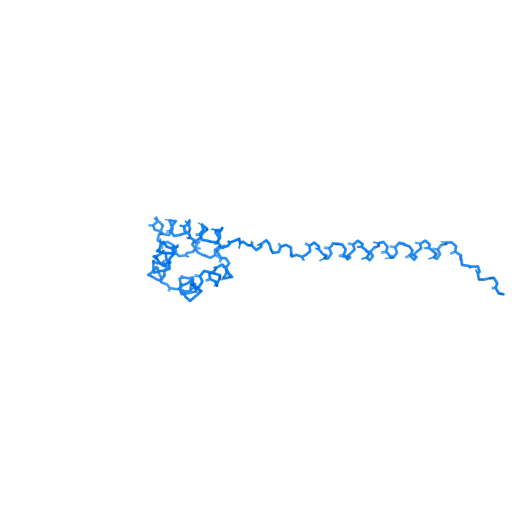 3Di:
DPPCPPVVVVVVVVVVVVVVVVVVVVVVVPDPPVVCPLVNLLVLLLVLLVVCVVPVDLVSLVPRDLVSCVSLVNSVLSCDSNVDDSVSSVVSNVSSVVD

=== Feature glossary ===
Each block in this record encodes a different view of the same protein. In brief:

Predicted aligned error. PAE(i, j) answers: if I align the predicted and true structures on residue i, how far off (in Å) do I expect residue j to be? A block-diagonal PAE matrix with low values on the blocks and high values off-diagonal is the signature of a multi-domain protein with confidently predicted domains but uncertain inter-domain orientation.

Contact-map, Ramachandran, and PAE plots. Plot images: a contact map (which residues are close in 3D, as an N×N binary image), a Ramachandran scatter (backbone torsion angles, revealing secondary-structure composition at a glance), and — for AlphaFold structures — a PAE heatmap (pairwise prediction confidence).

Backbone torsions (φ/ψ). φ (phi) and ψ (psi) are the two rotatable backbone dihedrals per residue: φ is the C(i-1)–N–Cα–C torsion, ψ is the N–Cα–C–N(i+1) torsion, both in degrees on (−180°, 180°]. α-helical residues cluster near (−60°, −45°); β-strand residues near (−120°, +130°). A Ramachandran plot is simply a scatter of (φ, ψ) for every residue.

Foldseek 3Di. A 3Di character summarizes, for each residue, the relative orientation of the Cα frame of its nearest spatial neighbor. Because it encodes fold topology rather than chemistry, 3Di alignments detect remote structural similarity that sequence alignment misses.

Radius of gyration, Cα contacts, bounding box. Three whole-structure scalars: the radius of gyration (RMS distance of Cα from centroid, in Å), the count of Cα–Cα contacts (pairs closer than 8 Å and separated by more than four residues in sequence — i.e. tertiary, not local, contacts), and the bounding-box dimensions. Together they distinguish compact globular folds from extended fibres or disordered chains.

Sequence. Sequence gives the chain of amino acids in standard one-letter code (A=alanine, C=cysteine, …, Y=tyrosine), read N→C. It is the only feature that is directly encoded by the gene; all structural features are derived from the folded form of this sequence.

mmCIF coordinates. Atomic coordinates in PDBx/mmCIF format — the same representation the Protein Data Bank distributes. Each line of the _atom_site loop places one backbone atom in Cartesian space (units: ångströms, origin: arbitrary).

Secondary structure (3-state, P-SEA). Three-state secondary structure (P-SEA) collapses the eight DSSP classes into helix (a), strand (b), and coil (c). P-SEA assigns these from Cα geometry alone — distances and angles — without requiring backbone oxygens, so it works on any Cα trace.

InterPro / GO / CATH / organism. Functional annotations link the protein to curated databases. InterPro entries identify conserved domains and families by matching the sequence against member-database signatures (Pfam, PROSITE, CDD, …). Gene Ontology (GO) terms describe molecular function, biological process, and cellular component in a controlled vocabulary. CATH places the structure in a hierarchical fold classification (Class/Architecture/Topology/Homologous-superfamily). The organism is the source species.

B-factor. B-factor (Debye–Waller factor) reflects atomic displacement in the crystal lattice. It is an experimental observable (units Å²), not a prediction; low values mean the atom is pinned down, high values mean it moves or is heterogeneous across the crystal.

Rendered structure images. Structure images are PyMOL renders from six orthogonal camera directions. Cartoon representation draws helices as coils and strands as arrows; sticks shows the backbone as bonds; surface shows the solvent-excluded envelope. Rainbow coloring maps sequence position to hue (blue→red, N→C); chain coloring assigns a distinct color per polypeptide.

Solvent-accessible surface area. Solvent-accessible surface area (SASA) is the area in Å² traced out by the centre of a 1.4 Å probe sphere (a water molecule) rolled over the protein's van der Waals surface (Shrake–Rupley / Lee–Richards construction). Buried residues have near-zero SASA; fully exposed residues can exceed 200 Å². The total SASA scales roughly with the number of surface residues.

Secondary structure (8-state, DSSP). The SS8 string is DSSP's per-residue secondary-structure call. α-helix (H) means an i→i+4 H-bond ladder; β-strand (E) means the residue participates in a β-sheet; 3₁₀ (G) and π (I) are tighter and wider helices; T/S are turns/bends; '-' is loop.

pLDDT. For AlphaFold models, the B-factor field carries pLDDT — the model's own estimate of local accuracy on a 0–100 scale. Regions with pLDDT<50 should be treated as essentially unmodeled; they often correspond to intrinsically disordered segments.

Nearest PDB structures. Nearest PDB neighbors are the top structural matches found by Foldseek when searching this structure against the entire Protein Data Bank. Each hit reports a TM-score (0 to 1; >0.5 almost always implies the same fold) and an E-value. These are *structural* homologs — they may share no detectable sequence similarity.